Protein AF-A0A1H2UJ01-F1 (afdb_monomer)

Secondary structure (DSSP, 8-state):
---HHHH--HHHHHHHHHHTT----HHHHHHHHHHHHHTHHHHH-HHHHHHHHHHHTTT----HHHHHHHHHHHHHT-

pLDDT: mean 82.99, std 9.51, range [46.78, 93.06]

Nearest PDB structures (foldseek):
  6ryd-assembly2_E  TM=5.871E-01  e=6.568E+00  Arabidopsis thaliana
  6ryd-assembly1_B  TM=5.794E-01  e=8.200E+00  Arabidopsis thaliana

Organism: NCBI:txid1630

Structure (mmCIF, N/CA/C/O backbone):
data_AF-A0A1H2UJ01-F1
#
_entry.id   AF-A0A1H2UJ01-F1
#
loop_
_atom_site.group_PDB
_atom_site.id
_atom_site.type_symbol
_atom_site.label_atom_id
_atom_site.label_alt_id
_atom_site.label_comp_id
_atom_site.label_asym_id
_atom_site.label_entity_id
_atom_site.label_seq_id
_atom_site.pdbx_PDB_ins_code
_atom_site.Cartn_x
_atom_site.Cartn_y
_atom_site.Cartn_z
_atom_site.occupancy
_atom_site.B_iso_or_equiv
_atom_site.auth_seq_id
_atom_site.auth_comp_id
_atom_site.auth_asym_id
_atom_site.auth_atom_id
_atom_site.pdbx_PDB_model_num
ATOM 1 N N . MET A 1 1 ? -10.484 0.410 16.076 1.00 46.78 1 MET A N 1
ATOM 2 C CA . MET A 1 1 ? -9.086 0.436 15.600 1.00 46.78 1 MET A CA 1
ATOM 3 C C . MET A 1 1 ? -9.045 -0.587 14.481 1.00 46.78 1 MET A C 1
ATOM 5 O O . MET A 1 1 ? -9.294 -1.751 14.786 1.00 46.78 1 MET A O 1
ATOM 9 N N . ASN A 1 2 ? -8.952 -0.159 13.215 1.00 48.62 2 ASN A N 1
ATOM 10 C CA . ASN A 1 2 ? -9.164 -1.061 12.078 1.00 48.62 2 ASN A CA 1
ATOM 11 C C . ASN A 1 2 ? -8.060 -2.118 12.057 1.00 48.62 2 ASN A C 1
ATOM 13 O O . ASN A 1 2 ? -6.934 -1.857 11.645 1.00 48.62 2 ASN A O 1
ATOM 17 N N . SER A 1 3 ? -8.396 -3.317 12.536 1.00 56.78 3 SER A N 1
ATOM 18 C CA . SER A 1 3 ? -7.490 -4.475 12.586 1.00 56.78 3 SER A CA 1
ATOM 19 C C . SER A 1 3 ? -7.287 -5.118 11.212 1.00 56.78 3 SER A C 1
ATOM 21 O O . SER A 1 3 ? -6.449 -6.000 11.059 1.00 56.78 3 SER A O 1
ATOM 23 N N . TYR A 1 4 ? -8.014 -4.650 10.194 1.00 62.94 4 TYR A N 1
ATOM 24 C CA . TYR A 1 4 ? -8.024 -5.267 8.877 1.00 62.94 4 TYR A CA 1
ATOM 25 C C . TYR A 1 4 ? -6.653 -5.187 8.189 1.00 62.94 4 TYR A C 1
ATOM 27 O O . TYR A 1 4 ? -6.092 -6.214 7.827 1.00 62.94 4 TYR A O 1
ATOM 35 N N . ILE A 1 5 ? -6.025 -4.006 8.089 1.00 68.75 5 ILE A N 1
ATOM 36 C CA . ILE A 1 5 ? -4.763 -3.875 7.332 1.00 68.75 5 ILE A CA 1
ATOM 37 C C . ILE A 1 5 ? -3.561 -4.556 8.006 1.00 68.75 5 ILE A C 1
ATOM 39 O O . ILE A 1 5 ? -2.629 -4.975 7.320 1.00 68.75 5 ILE A O 1
ATOM 43 N N . SER A 1 6 ? -3.563 -4.692 9.339 1.00 67.25 6 SER A N 1
ATOM 44 C CA . SER A 1 6 ? -2.539 -5.477 10.043 1.00 67.25 6 SER A CA 1
ATOM 45 C C . SER A 1 6 ? -2.606 -6.955 9.657 1.00 67.25 6 SER A C 1
ATOM 47 O O . SER A 1 6 ? -1.563 -7.607 9.527 1.00 67.25 6 SER A O 1
ATOM 49 N N . GLU A 1 7 ? -3.817 -7.450 9.404 1.00 76.69 7 GLU A N 1
ATOM 50 C CA . GLU A 1 7 ? -4.112 -8.844 9.076 1.00 76.69 7 GLU A CA 1
ATOM 51 C C . GLU A 1 7 ? -4.082 -9.137 7.571 1.00 76.69 7 GLU A C 1
ATOM 53 O O . GLU A 1 7 ? -3.825 -10.283 7.210 1.00 76.69 7 GLU A O 1
ATOM 58 N N . VAL A 1 8 ? -4.225 -8.121 6.700 1.00 82.44 8 VAL A N 1
ATOM 59 C CA . VAL A 1 8 ? -4.126 -8.264 5.232 1.00 82.44 8 VAL A CA 1
ATOM 60 C C . VAL A 1 8 ? -2.861 -9.036 4.872 1.00 82.44 8 VAL A C 1
ATOM 62 O O . VAL A 1 8 ? -1.733 -8.603 5.149 1.00 82.44 8 VAL A O 1
ATOM 65 N N . ASN A 1 9 ? -3.040 -10.210 4.279 1.00 86.44 9 ASN A N 1
ATOM 66 C CA . ASN A 1 9 ? -1.928 -11.032 3.836 1.00 86.44 9 ASN A CA 1
ATOM 67 C C . ASN A 1 9 ? -1.448 -10.556 2.447 1.00 86.44 9 ASN A C 1
ATOM 69 O O . ASN A 1 9 ? -2.046 -9.685 1.815 1.00 86.44 9 ASN A O 1
ATOM 73 N N . TYR A 1 10 ? -0.320 -11.089 1.978 1.00 90.50 10 TYR A N 1
ATOM 74 C CA . TYR A 1 10 ? 0.237 -10.690 0.682 1.00 90.50 10 TYR A CA 1
ATOM 75 C C . TYR A 1 10 ? -0.691 -11.026 -0.497 1.00 90.50 10 TYR A C 1
ATOM 77 O O . TYR A 1 10 ? -0.764 -10.251 -1.445 1.00 90.50 10 TYR A O 1
ATOM 85 N N . HIS A 1 11 ? -1.408 -12.149 -0.430 1.00 90.88 11 HIS A N 1
ATOM 86 C CA . HIS A 1 11 ? -2.327 -12.575 -1.481 1.00 90.88 11 HIS A CA 1
ATOM 87 C C . HIS A 1 11 ? -3.509 -11.607 -1.613 1.00 90.88 11 HIS A C 1
ATOM 89 O O . HIS A 1 11 ? -3.732 -11.090 -2.704 1.00 90.88 11 HIS A O 1
ATOM 95 N N . ASP A 1 12 ? -4.169 -11.260 -0.506 1.00 89.00 12 ASP A N 1
ATOM 96 C CA . ASP A 1 12 ? -5.278 -10.297 -0.502 1.00 89.00 12 ASP A CA 1
ATOM 97 C C . ASP A 1 12 ? -4.816 -8.922 -1.013 1.00 89.00 12 ASP A C 1
ATOM 99 O O . ASP A 1 12 ? -5.520 -8.236 -1.755 1.00 89.00 12 ASP A O 1
ATOM 103 N N . PHE A 1 13 ? -3.599 -8.513 -0.633 1.00 91.00 13 PHE A N 1
ATOM 104 C CA . PHE A 1 13 ? -3.013 -7.261 -1.100 1.00 91.00 13 PHE A CA 1
ATOM 105 C C . PHE A 1 13 ? -2.744 -7.276 -2.609 1.00 91.00 13 PHE A C 1
ATOM 107 O O . PHE A 1 13 ? -3.048 -6.300 -3.293 1.00 91.00 13 PHE A O 1
ATOM 114 N N . HIS A 1 14 ? -2.214 -8.381 -3.134 1.00 93.06 14 HIS A N 1
ATOM 115 C CA . HIS A 1 14 ? -1.989 -8.559 -4.564 1.00 93.06 14 HIS A CA 1
ATOM 116 C C . HIS A 1 14 ? -3.308 -8.526 -5.350 1.00 93.06 14 HIS A C 1
ATOM 118 O O . HIS A 1 14 ? -3.422 -7.795 -6.334 1.00 93.06 14 HIS A O 1
ATOM 124 N N . GLU A 1 15 ? -4.344 -9.229 -4.884 1.00 92.06 15 GLU A N 1
ATOM 125 C CA . GLU A 1 15 ? -5.674 -9.165 -5.503 1.00 92.06 15 GLU A CA 1
ATOM 126 C C . GLU A 1 15 ? -6.241 -7.743 -5.489 1.00 92.06 15 GLU A C 1
ATOM 128 O O . GLU A 1 15 ? -6.815 -7.283 -6.478 1.00 92.06 15 GLU A O 1
ATOM 133 N N . LEU A 1 16 ? -6.042 -7.003 -4.395 1.00 90.25 16 LEU A N 1
ATOM 134 C CA . LEU A 1 16 ? -6.475 -5.616 -4.290 1.00 90.25 16 LEU A CA 1
ATOM 135 C C . LEU A 1 16 ? -5.768 -4.720 -5.314 1.00 90.25 16 LEU A C 1
ATOM 137 O O . LEU A 1 16 ? -6.429 -3.894 -5.945 1.00 90.25 16 LEU A O 1
ATOM 141 N N . LEU A 1 17 ? -4.462 -4.886 -5.523 1.00 90.38 17 LEU A N 1
ATOM 142 C CA . LEU A 1 17 ? -3.724 -4.149 -6.554 1.00 90.38 17 LEU A CA 1
ATOM 143 C C . LEU A 1 17 ? -4.261 -4.456 -7.956 1.00 90.38 17 LEU A C 1
ATOM 145 O O . LEU A 1 17 ? -4.575 -3.529 -8.707 1.00 90.38 17 LEU A O 1
ATOM 149 N N . MET A 1 18 ? -4.468 -5.738 -8.269 1.00 91.31 18 MET A N 1
ATOM 150 C CA . MET A 1 18 ? -4.999 -6.181 -9.562 1.00 91.31 18 MET A CA 1
ATOM 151 C C . MET A 1 18 ? -6.416 -5.652 -9.820 1.00 91.31 18 MET A C 1
ATOM 153 O O . MET A 1 18 ? -6.692 -5.143 -10.907 1.00 91.31 18 MET A O 1
ATOM 157 N N . ASN A 1 19 ? -7.286 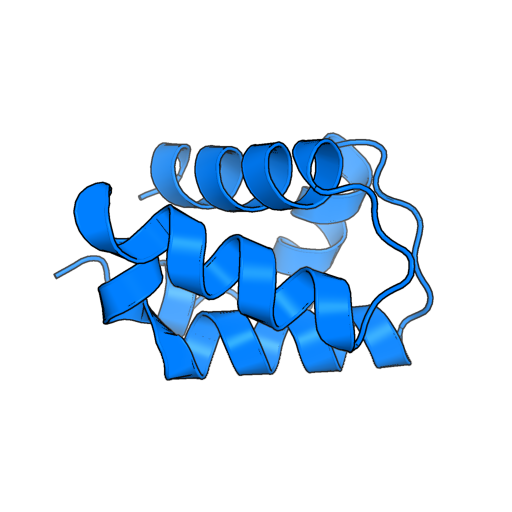-5.670 -8.806 1.00 90.88 19 ASN A N 1
ATOM 158 C CA . ASN A 1 19 ? -8.649 -5.127 -8.878 1.00 90.88 19 ASN A CA 1
ATOM 159 C C . ASN A 1 19 ? -8.689 -3.608 -9.102 1.00 90.88 19 ASN A C 1
ATOM 161 O O . ASN A 1 19 ? -9.689 -3.084 -9.587 1.00 90.88 19 ASN A O 1
ATOM 165 N N . ASN A 1 20 ? -7.619 -2.893 -8.743 1.00 86.75 20 ASN A N 1
ATOM 166 C CA . ASN A 1 20 ? -7.484 -1.454 -8.975 1.00 86.75 20 ASN A CA 1
ATOM 167 C C . ASN A 1 20 ? -6.616 -1.137 -10.208 1.00 86.75 20 ASN A C 1
ATOM 169 O O . ASN A 1 20 ? -6.251 0.021 -10.399 1.00 86.75 20 ASN A O 1
ATOM 173 N N . HIS A 1 21 ? -6.291 -2.136 -11.041 1.00 87.31 21 HIS A N 1
ATOM 174 C CA . HIS A 1 21 ? -5.420 -1.999 -12.217 1.00 87.31 21 HIS A CA 1
ATOM 175 C C . HIS A 1 21 ? -4.031 -1.412 -11.898 1.00 87.31 21 HIS A C 1
ATOM 177 O O . HIS A 1 21 ? -3.420 -0.738 -12.728 1.00 87.31 21 HIS A O 1
ATOM 183 N N . ILE A 1 22 ? -3.521 -1.664 -10.688 1.00 87.12 22 ILE A N 1
ATOM 184 C CA . ILE A 1 22 ? -2.191 -1.230 -10.256 1.00 87.12 22 ILE A CA 1
ATOM 185 C C . ILE A 1 22 ? -1.214 -2.370 -10.530 1.00 87.12 22 ILE A C 1
ATOM 187 O O . ILE A 1 22 ? -1.152 -3.345 -9.785 1.00 87.12 22 ILE A O 1
ATOM 191 N N . HIS A 1 23 ? -0.442 -2.236 -11.605 1.00 87.94 23 HIS A N 1
ATOM 192 C CA . HIS A 1 23 ? 0.570 -3.215 -11.992 1.00 87.94 23 HIS A CA 1
ATOM 193 C C . HIS A 1 23 ? 1.949 -2.771 -11.509 1.00 87.94 23 HIS A C 1
ATOM 195 O O . HIS A 1 23 ? 2.495 -1.780 -11.994 1.00 87.94 23 HIS A O 1
ATOM 201 N N . ILE A 1 24 ? 2.508 -3.511 -10.557 1.00 87.88 24 ILE A N 1
ATOM 202 C CA . ILE A 1 24 ? 3.835 -3.272 -9.986 1.00 87.88 24 ILE A CA 1
ATOM 203 C C . ILE A 1 24 ? 4.566 -4.596 -9.779 1.00 87.88 24 ILE A C 1
ATOM 205 O O . ILE A 1 24 ? 3.953 -5.661 -9.765 1.00 87.88 24 ILE A O 1
ATOM 209 N N . ASP A 1 25 ? 5.889 -4.542 -9.646 1.00 90.69 25 ASP A N 1
ATOM 210 C CA . ASP A 1 25 ? 6.671 -5.739 -9.356 1.00 90.69 25 ASP A CA 1
ATOM 211 C C . ASP A 1 25 ? 6.487 -6.211 -7.902 1.00 90.69 25 ASP A C 1
ATOM 213 O O . ASP A 1 25 ? 6.175 -5.435 -6.996 1.00 90.69 25 ASP A O 1
ATOM 217 N N . GLN A 1 26 ? 6.737 -7.500 -7.670 1.00 91.00 26 GLN A N 1
ATOM 218 C CA . GLN A 1 26 ? 6.577 -8.146 -6.365 1.00 91.00 26 GLN A CA 1
ATOM 219 C C . GLN A 1 26 ? 7.396 -7.483 -5.241 1.00 91.00 26 GLN A C 1
ATOM 221 O O . GLN A 1 26 ? 6.955 -7.451 -4.090 1.00 91.00 26 GLN A O 1
ATOM 226 N N . SER A 1 27 ? 8.588 -6.956 -5.543 1.00 90.75 27 SER A N 1
ATOM 227 C CA . SER A 1 27 ? 9.428 -6.281 -4.544 1.00 90.75 27 SER A CA 1
ATOM 228 C C . SER A 1 27 ? 8.761 -4.988 -4.079 1.00 90.75 27 SER A C 1
ATOM 230 O O . SER A 1 27 ? 8.694 -4.698 -2.878 1.00 90.75 27 SER A O 1
ATOM 232 N N . LEU A 1 28 ? 8.197 -4.235 -5.022 1.00 89.31 28 LEU A N 1
ATOM 233 C CA . LEU A 1 28 ? 7.438 -3.031 -4.739 1.00 89.31 28 LEU A CA 1
ATOM 234 C C . LEU A 1 28 ? 6.153 -3.344 -3.966 1.00 89.31 28 LEU A C 1
ATOM 236 O O . LEU A 1 28 ? 5.879 -2.663 -2.978 1.00 89.31 28 LEU A O 1
ATOM 240 N N . GLU A 1 29 ? 5.421 -4.401 -4.327 1.00 91.75 29 GLU A N 1
ATOM 241 C CA . GLU A 1 29 ? 4.229 -4.843 -3.586 1.00 91.75 29 GLU A CA 1
ATOM 242 C C . GLU A 1 29 ? 4.538 -5.110 -2.109 1.00 91.75 29 GLU A C 1
ATOM 244 O O . GLU A 1 29 ? 3.874 -4.575 -1.219 1.00 91.75 29 GLU A O 1
ATOM 249 N N . GLN A 1 30 ? 5.586 -5.889 -1.827 1.00 91.19 30 GLN A N 1
ATOM 250 C CA . GLN A 1 30 ? 5.979 -6.212 -0.453 1.00 91.19 30 GLN A CA 1
ATOM 251 C C . GLN A 1 30 ? 6.380 -4.966 0.341 1.00 91.19 30 GLN A C 1
ATOM 253 O O . GLN A 1 30 ? 6.019 -4.826 1.515 1.00 91.19 30 GLN A O 1
ATOM 258 N N . ARG A 1 31 ? 7.100 -4.032 -0.293 1.00 90.56 31 ARG A N 1
ATOM 259 C CA . ARG A 1 31 ? 7.469 -2.756 0.333 1.00 90.56 31 ARG A CA 1
ATOM 260 C C . ARG A 1 31 ? 6.239 -1.908 0.635 1.00 90.56 31 ARG A C 1
ATOM 262 O O . ARG A 1 31 ? 6.148 -1.378 1.741 1.00 90.56 31 ARG A O 1
ATOM 269 N N . LEU A 1 32 ? 5.293 -1.804 -0.300 1.00 89.38 32 LEU A N 1
ATOM 270 C CA . LEU A 1 32 ? 4.049 -1.066 -0.082 1.00 89.38 32 LEU A CA 1
ATOM 271 C C . LEU A 1 32 ? 3.243 -1.669 1.065 1.00 89.38 32 LEU A C 1
ATOM 273 O O . LEU A 1 32 ? 2.854 -0.937 1.973 1.00 89.38 32 LEU A O 1
ATOM 277 N N . LEU A 1 33 ? 3.058 -2.990 1.075 1.00 90.38 33 LEU A N 1
ATOM 278 C CA . LEU A 1 33 ? 2.341 -3.682 2.143 1.00 90.38 33 LEU A CA 1
ATOM 279 C C . LEU A 1 33 ? 2.996 -3.441 3.509 1.00 90.38 33 LEU A C 1
ATOM 281 O O . LEU A 1 33 ? 2.308 -3.127 4.477 1.00 90.38 33 LEU A O 1
ATOM 285 N N . SER A 1 34 ? 4.328 -3.516 3.587 1.00 89.25 34 SER A N 1
ATOM 286 C CA . SER A 1 34 ? 5.075 -3.222 4.816 1.00 89.25 34 SER A CA 1
ATOM 287 C C . SER A 1 34 ? 4.878 -1.777 5.284 1.00 89.25 34 SER A C 1
ATOM 289 O O . SER A 1 34 ? 4.630 -1.530 6.465 1.00 89.25 34 SER A O 1
ATOM 291 N N . VAL A 1 35 ? 4.931 -0.803 4.370 1.00 89.12 35 VAL A N 1
ATOM 292 C CA . VAL A 1 35 ? 4.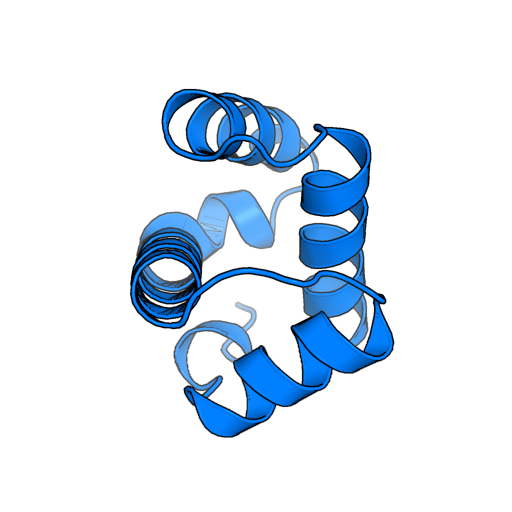683 0.605 4.709 1.00 89.12 35 VAL A CA 1
ATOM 293 C C . VAL A 1 35 ? 3.266 0.795 5.233 1.00 89.12 35 VAL A C 1
ATOM 295 O O . VAL A 1 35 ? 3.089 1.435 6.267 1.00 89.12 35 VAL A O 1
ATOM 298 N N . LEU A 1 36 ? 2.272 0.225 4.560 1.00 87.81 36 LEU A N 1
ATOM 299 C CA . LEU A 1 36 ? 0.874 0.308 4.969 1.00 87.81 36 LEU A CA 1
ATOM 300 C C . LEU A 1 36 ? 0.685 -0.290 6.374 1.00 87.81 36 LEU A C 1
ATOM 302 O O . LEU A 1 36 ? 0.174 0.387 7.265 1.00 87.81 36 LEU A O 1
ATOM 306 N N . LYS A 1 37 ? 1.215 -1.492 6.626 1.00 87.06 37 LYS A N 1
ATOM 307 C CA . LYS A 1 37 ? 1.160 -2.150 7.944 1.00 87.06 37 LYS A CA 1
ATOM 308 C C . LYS A 1 37 ? 1.860 -1.373 9.055 1.00 87.06 37 LYS A C 1
ATOM 310 O O . LYS A 1 37 ? 1.383 -1.363 10.182 1.00 87.06 37 LYS A O 1
ATOM 315 N N . ASN A 1 38 ? 2.962 -0.693 8.758 1.00 87.25 38 ASN A N 1
ATOM 316 C CA . ASN A 1 38 ? 3.679 0.112 9.751 1.00 87.25 38 ASN A CA 1
ATOM 317 C C . ASN A 1 38 ? 3.050 1.497 9.979 1.00 87.25 38 ASN A C 1
ATOM 319 O O . ASN A 1 38 ? 3.425 2.195 10.917 1.00 87.25 38 ASN A O 1
ATOM 323 N N . ASN A 1 39 ? 2.096 1.905 9.138 1.00 85.69 39 ASN A N 1
ATOM 324 C CA . ASN A 1 39 ? 1.476 3.228 9.174 1.00 85.69 39 ASN A CA 1
ATOM 325 C C . ASN A 1 39 ? -0.059 3.153 9.281 1.00 85.69 39 ASN A C 1
ATOM 327 O O . ASN A 1 39 ? -0.749 4.050 8.795 1.00 85.69 39 ASN A O 1
ATOM 331 N N . VAL A 1 40 ? -0.604 2.127 9.957 1.00 80.88 40 VAL A N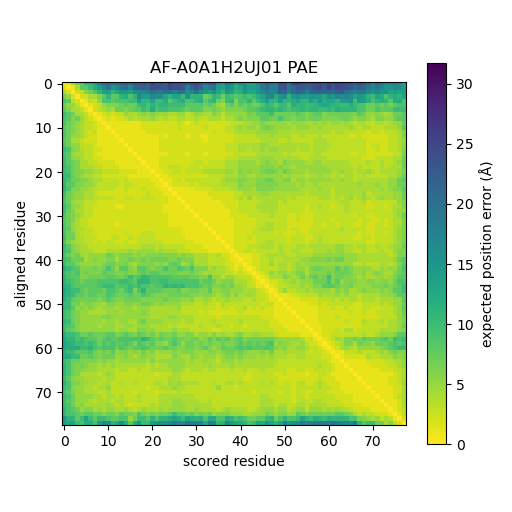 1
ATOM 332 C CA . VAL A 1 40 ? -2.062 1.921 10.133 1.00 80.88 40 VAL A CA 1
ATOM 333 C C . VAL A 1 40 ? -2.773 3.173 10.647 1.00 80.88 40 VAL A C 1
ATOM 335 O O . VAL A 1 40 ? -3.853 3.519 10.184 1.00 80.88 40 VAL A O 1
ATOM 338 N N . TYR A 1 41 ? -2.140 3.928 11.546 1.00 77.19 41 TYR A N 1
ATOM 339 C CA . TYR A 1 41 ? -2.714 5.175 12.050 1.00 77.19 41 TYR A CA 1
ATOM 340 C C . TYR A 1 41 ? -2.906 6.239 10.953 1.00 77.19 41 TYR A C 1
ATOM 342 O O . TYR A 1 41 ? -3.933 6.918 10.903 1.00 77.19 41 TYR A O 1
ATOM 350 N N . ALA A 1 42 ? -1.934 6.377 10.044 1.00 79.00 42 ALA A N 1
ATOM 351 C CA . ALA A 1 42 ? -2.040 7.294 8.911 1.00 79.00 42 ALA A CA 1
ATOM 352 C C . ALA A 1 42 ? -3.043 6.793 7.858 1.00 79.00 42 ALA A C 1
ATOM 354 O O . ALA A 1 42 ? -3.665 7.598 7.161 1.00 79.00 42 ALA A O 1
ATOM 355 N N . LEU A 1 43 ? -3.226 5.472 7.775 1.00 77.38 43 LEU A N 1
ATOM 356 C CA . LEU A 1 43 ? -4.265 4.835 6.974 1.00 77.38 43 LEU A CA 1
ATOM 357 C C . LEU A 1 43 ? -5.661 5.074 7.527 1.00 77.38 43 LEU A C 1
ATOM 359 O O . LEU A 1 43 ? -6.531 5.387 6.734 1.00 77.38 43 LEU A O 1
ATOM 363 N N . ASP A 1 44 ? -5.903 5.006 8.831 1.00 77.00 44 ASP A N 1
ATOM 364 C CA . ASP A 1 44 ? -7.255 5.184 9.388 1.00 77.00 44 ASP A CA 1
ATOM 365 C C . ASP A 1 44 ? -7.688 6.650 9.448 1.00 77.00 44 ASP A C 1
ATOM 367 O O . ASP A 1 44 ? -8.875 6.973 9.407 1.00 77.00 44 ASP A O 1
ATOM 371 N N . ASN A 1 45 ? -6.728 7.570 9.505 1.00 79.44 45 ASN A N 1
ATOM 372 C CA . ASN A 1 45 ? -7.018 8.979 9.701 1.00 79.44 45 ASN A CA 1
ATOM 373 C C . ASN A 1 45 ? -6.920 9.769 8.385 1.00 79.44 45 ASN A C 1
ATOM 375 O O . ASN A 1 45 ? -5.853 9.906 7.779 1.00 79.44 45 ASN A O 1
ATOM 379 N N . ALA A 1 46 ? -8.046 10.326 7.927 1.00 72.38 46 ALA A N 1
ATOM 380 C CA . ALA A 1 46 ? -8.111 11.130 6.704 1.00 72.38 46 ALA A CA 1
ATOM 381 C C . ALA A 1 46 ? -7.104 12.293 6.704 1.00 72.38 46 ALA A C 1
ATOM 383 O O . ALA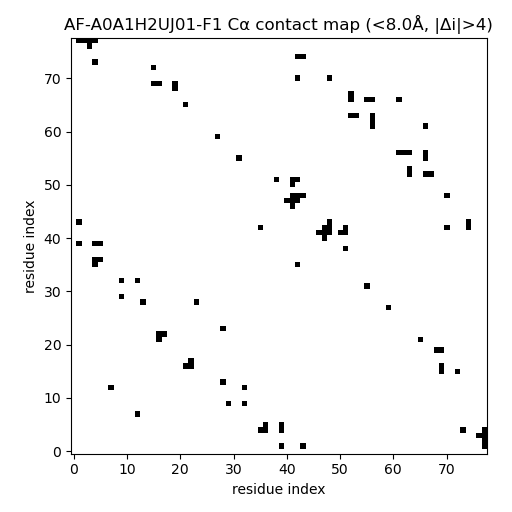 A 1 46 ? -6.454 12.527 5.683 1.00 72.38 46 ALA A O 1
ATOM 384 N N . THR A 1 47 ? -6.889 12.931 7.856 1.00 77.06 47 THR A N 1
ATOM 385 C CA . THR A 1 47 ? -5.940 14.037 8.029 1.00 77.06 47 THR A CA 1
ATOM 386 C C . THR A 1 47 ? -4.496 13.615 7.777 1.00 77.06 47 THR A C 1
ATOM 388 O O . THR A 1 47 ? -3.716 14.424 7.295 1.00 77.06 47 THR A O 1
ATOM 391 N N . TYR A 1 48 ? -4.121 12.361 8.041 1.00 79.19 48 TYR A N 1
ATOM 392 C CA . TYR A 1 48 ? -2.745 11.879 7.855 1.00 79.19 48 TYR A CA 1
ATOM 393 C C . TYR A 1 48 ? -2.528 11.122 6.539 1.00 79.19 48 TYR A C 1
ATOM 395 O O . TYR A 1 48 ? -1.384 10.908 6.135 1.00 79.19 48 TYR A O 1
ATOM 403 N N . SER A 1 49 ? -3.602 10.797 5.812 1.00 79.19 49 SER A N 1
ATOM 404 C CA . SER A 1 49 ? -3.516 10.093 4.525 1.00 79.19 49 SER A CA 1
ATOM 405 C C . SER A 1 49 ? -2.651 10.817 3.489 1.00 79.19 49 SER A C 1
ATOM 407 O O . SER A 1 49 ? -1.921 10.171 2.743 1.00 79.19 49 SER A O 1
ATOM 409 N N . PHE A 1 50 ? -2.641 12.157 3.476 1.00 83.50 50 PHE A N 1
ATOM 410 C CA . PHE A 1 50 ? -1.793 12.916 2.551 1.00 83.50 50 PHE A CA 1
ATOM 411 C C . PHE A 1 50 ? -0.293 12.719 2.829 1.00 83.50 50 PHE A C 1
ATOM 413 O O . PHE A 1 50 ? 0.508 12.758 1.894 1.00 83.50 50 PHE A O 1
ATOM 420 N N . VAL A 1 51 ? 0.095 12.530 4.099 1.00 84.88 51 VAL A N 1
ATOM 421 C CA . VAL A 1 51 ? 1.490 12.280 4.493 1.00 84.88 51 VAL A CA 1
ATOM 422 C C . VAL A 1 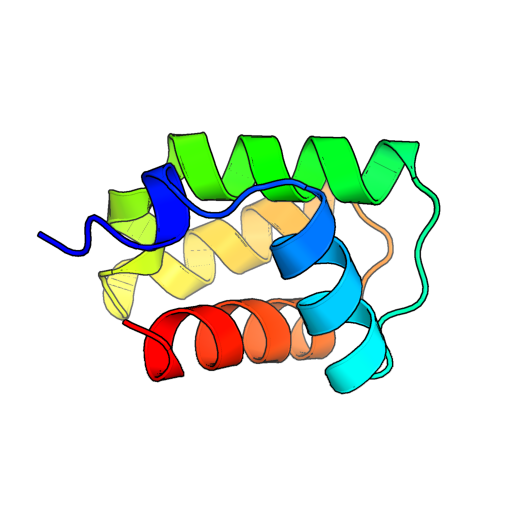51 ? 1.913 10.922 3.963 1.00 84.88 51 VAL A C 1
ATOM 424 O O . VAL A 1 51 ? 2.987 10.807 3.382 1.00 84.88 51 VAL A O 1
ATOM 427 N N . LEU A 1 52 ? 1.039 9.923 4.096 1.00 86.25 52 LEU A N 1
ATOM 428 C CA . LEU A 1 52 ? 1.273 8.581 3.583 1.00 86.25 52 LEU A CA 1
ATOM 429 C C . LEU A 1 52 ? 1.382 8.569 2.051 1.00 86.25 52 LEU A C 1
ATOM 431 O O . LEU A 1 52 ? 2.321 7.982 1.525 1.00 86.25 52 LEU A O 1
ATOM 435 N N . VAL A 1 53 ? 0.510 9.298 1.345 1.00 88.19 53 VAL A N 1
ATOM 436 C CA . VAL A 1 53 ? 0.600 9.467 -0.119 1.00 88.19 53 VAL A CA 1
ATOM 437 C C . VAL A 1 53 ? 1.934 10.101 -0.518 1.00 88.19 53 V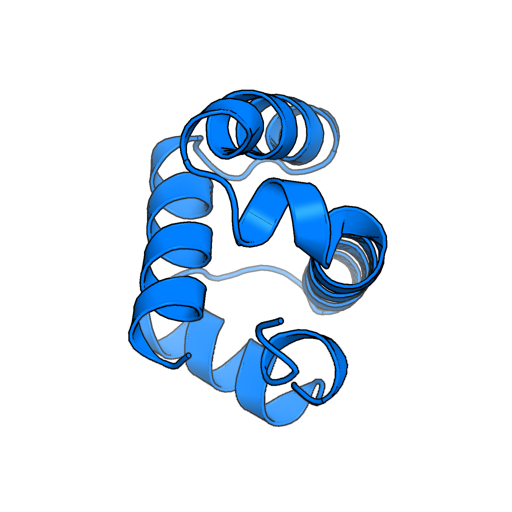AL A C 1
ATOM 439 O O . VAL A 1 53 ? 2.626 9.576 -1.385 1.00 88.19 53 VAL A O 1
ATOM 442 N N . LYS A 1 54 ? 2.333 11.201 0.140 1.00 86.44 54 LYS A N 1
ATOM 443 C CA . LYS A 1 54 ? 3.624 11.868 -0.116 1.00 86.44 54 LYS A CA 1
ATOM 444 C C . LYS A 1 54 ? 4.830 11.007 0.241 1.00 86.44 54 LYS A C 1
ATOM 446 O O . LYS A 1 54 ? 5.897 11.192 -0.331 1.00 86.44 54 LYS A O 1
ATOM 451 N N . TYR A 1 55 ? 4.701 10.152 1.247 1.00 86.25 55 TYR A N 1
ATOM 452 C CA . TYR A 1 55 ? 5.752 9.225 1.624 1.00 86.25 55 TYR A CA 1
ATOM 453 C C . TYR A 1 55 ? 5.900 8.165 0.532 1.00 86.25 55 TYR A C 1
ATOM 455 O O . TYR A 1 55 ? 6.990 8.032 -0.012 1.00 86.25 55 TYR A O 1
ATOM 463 N N . MET A 1 56 ? 4.803 7.506 0.145 1.00 87.31 56 MET A N 1
ATOM 464 C CA . MET A 1 56 ? 4.770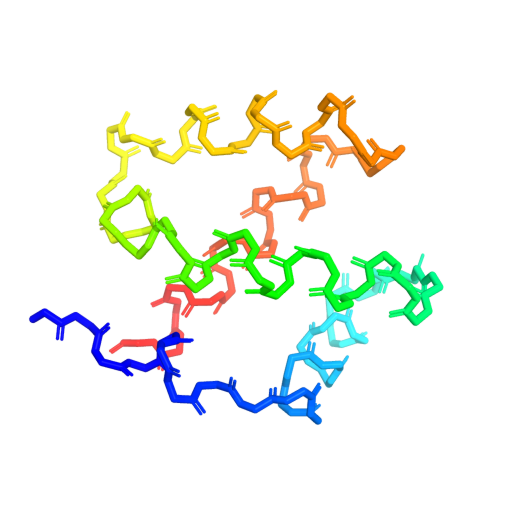 6.471 -0.896 1.00 87.31 56 MET A CA 1
ATOM 465 C C . MET A 1 56 ? 5.292 6.958 -2.246 1.00 87.31 56 MET A C 1
ATOM 467 O O . MET A 1 56 ? 6.144 6.299 -2.837 1.00 87.31 56 MET A O 1
ATOM 471 N N . SER A 1 57 ? 4.920 8.163 -2.677 1.00 87.75 57 SER A N 1
ATOM 472 C CA . SER A 1 57 ? 5.424 8.720 -3.939 1.00 87.75 57 SER A CA 1
ATOM 473 C C . SER A 1 57 ? 6.920 9.047 -3.954 1.00 87.75 57 SER A C 1
ATOM 475 O O . SER A 1 57 ? 7.471 9.298 -5.018 1.00 87.75 57 SER A O 1
ATOM 477 N N . LYS A 1 58 ? 7.620 9.022 -2.809 1.00 84.94 58 LYS A N 1
ATOM 478 C CA . LYS A 1 58 ? 9.086 9.187 -2.776 1.00 84.94 58 LYS A CA 1
ATOM 479 C C . LYS A 1 58 ? 9.862 7.907 -3.064 1.00 84.94 58 LYS A C 1
ATOM 481 O O . LYS A 1 58 ? 11.066 7.988 -3.289 1.00 84.94 58 LYS A O 1
ATOM 486 N N . PHE A 1 59 ? 9.230 6.740 -2.982 1.00 81.69 59 PHE A N 1
ATOM 487 C CA . PHE A 1 59 ? 9.920 5.456 -3.156 1.00 81.69 59 PHE A CA 1
ATOM 488 C C . PHE A 1 59 ? 9.231 4.515 -4.143 1.00 81.69 59 PHE A C 1
ATOM 490 O O . PHE A 1 59 ? 9.666 3.371 -4.282 1.00 81.69 59 PHE A O 1
ATOM 497 N N . THR A 1 60 ? 8.188 4.995 -4.820 1.00 80.75 60 THR A N 1
ATOM 498 C CA . THR A 1 60 ? 7.502 4.307 -5.912 1.00 80.75 60 THR A CA 1
ATOM 499 C C . THR A 1 60 ? 7.293 5.278 -7.064 1.00 80.75 60 THR A C 1
ATOM 501 O O . THR A 1 60 ? 6.941 6.427 -6.804 1.00 80.75 60 THR A O 1
ATOM 504 N N . ASP A 1 61 ? 7.357 4.794 -8.301 1.00 80.75 61 ASP A N 1
ATOM 505 C CA . ASP A 1 61 ? 6.961 5.569 -9.488 1.00 80.75 61 ASP A CA 1
ATOM 506 C C . ASP A 1 61 ? 5.432 5.616 -9.690 1.00 80.75 61 ASP A C 1
ATOM 508 O O . ASP A 1 61 ? 4.945 6.083 -10.717 1.00 80.75 61 ASP A O 1
ATOM 512 N N . LEU A 1 62 ? 4.651 5.129 -8.715 1.00 82.38 62 LEU A N 1
ATOM 513 C CA . LEU A 1 62 ? 3.195 5.195 -8.759 1.00 82.38 62 LEU A CA 1
ATOM 514 C C . LEU A 1 62 ? 2.713 6.642 -8.707 1.00 82.38 62 LEU A C 1
ATOM 516 O O . LEU A 1 62 ? 3.118 7.436 -7.853 1.00 82.38 62 LEU A O 1
ATOM 520 N N . GLU A 1 63 ? 1.750 6.950 -9.568 1.00 86.38 63 GLU A N 1
ATOM 521 C CA . GLU A 1 63 ? 1.047 8.221 -9.524 1.00 86.38 63 GLU A CA 1
ATOM 522 C C . GLU A 1 63 ? 0.333 8.402 -8.177 1.00 86.38 63 GLU A C 1
ATOM 524 O O . GLU A 1 63 ? -0.233 7.465 -7.603 1.00 86.38 63 GLU A O 1
ATOM 529 N N . ASN A 1 64 ? 0.300 9.641 -7.678 1.00 85.94 64 ASN A N 1
ATOM 530 C CA . ASN A 1 64 ? -0.367 9.958 -6.412 1.00 85.94 64 ASN A CA 1
ATOM 531 C C . ASN A 1 64 ? -1.840 9.515 -6.399 1.00 85.94 64 ASN A C 1
ATOM 533 O O . ASN A 1 64 ? -2.351 9.141 -5.343 1.00 85.94 64 ASN A O 1
ATOM 537 N N . ASP A 1 65 ? -2.516 9.542 -7.548 1.00 86.06 65 ASP A N 1
ATOM 538 C CA . ASP A 1 65 ? -3.911 9.116 -7.656 1.00 86.06 65 ASP A CA 1
ATOM 539 C C . ASP A 1 65 ? -4.062 7.588 -7.587 1.00 86.06 65 ASP A C 1
ATOM 541 O O . ASP A 1 65 ? -5.005 7.109 -6.952 1.00 86.06 65 ASP A O 1
ATOM 545 N N . CYS A 1 66 ? -3.089 6.813 -8.084 1.00 84.69 66 CYS A N 1
ATOM 546 C CA . CYS A 1 66 ? -3.024 5.365 -7.842 1.00 84.69 66 CYS A CA 1
ATOM 547 C C . CYS A 1 66 ? -2.877 5.065 -6.342 1.00 84.69 66 CYS A C 1
ATOM 549 O O . CYS A 1 66 ? -3.618 4.255 -5.785 1.00 84.69 66 CYS A O 1
ATOM 551 N N . ILE A 1 67 ? -1.978 5.776 -5.653 1.00 87.56 67 ILE A N 1
ATOM 552 C CA . ILE A 1 67 ? -1.747 5.601 -4.208 1.00 87.56 67 ILE A CA 1
ATOM 553 C C . ILE A 1 67 ? -2.998 5.982 -3.397 1.00 87.56 67 ILE A C 1
ATOM 555 O O . ILE A 1 67 ? -3.377 5.285 -2.453 1.00 87.56 67 ILE A O 1
ATOM 559 N N . ARG A 1 68 ? -3.680 7.072 -3.766 1.00 88.19 68 ARG A N 1
ATOM 560 C CA . ARG A 1 68 ? -4.947 7.482 -3.135 1.00 88.19 68 ARG A CA 1
ATOM 561 C C . ARG A 1 68 ? -6.057 6.461 -3.349 1.00 88.19 68 ARG A C 1
ATOM 563 O O . ARG A 1 68 ? -6.822 6.205 -2.417 1.00 88.19 68 ARG A O 1
ATOM 570 N N . THR A 1 69 ? -6.137 5.895 -4.550 1.00 87.38 69 THR A N 1
ATOM 571 C CA . THR A 1 69 ? -7.108 4.852 -4.900 1.00 87.38 69 THR A CA 1
ATOM 572 C C . THR A 1 69 ? -6.871 3.612 -4.049 1.00 87.38 69 THR A C 1
ATOM 574 O O . THR A 1 69 ? -7.789 3.162 -3.371 1.00 87.38 69 THR A O 1
ATOM 577 N N . LEU A 1 70 ? -5.619 3.156 -3.956 1.00 87.31 70 LEU A N 1
ATOM 578 C CA . LEU A 1 70 ? -5.195 2.056 -3.089 1.00 87.31 70 LEU A CA 1
ATOM 579 C C . LEU A 1 70 ? -5.600 2.275 -1.621 1.00 87.31 70 LEU A C 1
ATOM 581 O O . LEU A 1 70 ? -6.293 1.443 -1.037 1.00 87.31 70 LEU A O 1
ATOM 585 N N . ILE A 1 71 ? -5.229 3.419 -1.035 1.00 86.94 71 ILE A N 1
ATOM 586 C CA . ILE A 1 71 ? -5.568 3.770 0.357 1.00 86.94 71 ILE A CA 1
ATOM 587 C C . ILE A 1 71 ? -7.088 3.795 0.574 1.00 86.94 71 ILE A C 1
ATOM 589 O O . ILE A 1 71 ? -7.584 3.329 1.599 1.00 86.94 71 ILE A O 1
ATOM 593 N N . SER A 1 72 ? -7.842 4.327 -0.388 1.00 85.50 72 SER A N 1
ATOM 594 C CA . SER A 1 72 ? -9.303 4.399 -0.304 1.00 85.50 72 SER A CA 1
ATOM 595 C C . SER A 1 72 ? -9.956 3.020 -0.411 1.00 85.50 72 SER A C 1
ATOM 597 O O . SER A 1 72 ? -10.915 2.747 0.307 1.00 85.50 72 SER A O 1
ATOM 599 N N . SER A 1 73 ? -9.433 2.146 -1.272 1.00 84.44 73 SER A N 1
ATOM 600 C CA . SER A 1 73 ? -9.898 0.765 -1.435 1.00 84.44 73 SER A CA 1
ATOM 601 C C . SER A 1 73 ? -9.646 -0.063 -0.177 1.00 84.44 73 SER A C 1
ATOM 603 O O . SER A 1 73 ? -10.547 -0.765 0.272 1.00 84.44 73 SER A O 1
ATOM 605 N N . ILE A 1 74 ? -8.485 0.110 0.461 1.00 82.50 74 ILE A N 1
ATOM 606 C CA . ILE A 1 74 ? -8.173 -0.497 1.763 1.00 82.50 74 ILE A CA 1
ATOM 607 C C . ILE A 1 74 ? -9.179 -0.056 2.838 1.00 82.50 74 ILE A C 1
ATOM 609 O O . ILE A 1 74 ? -9.723 -0.891 3.556 1.00 82.50 74 ILE A O 1
ATOM 613 N N . ARG A 1 75 ? -9.476 1.248 2.922 1.00 77.50 75 ARG A N 1
ATOM 614 C CA . ARG A 1 75 ? -10.433 1.790 3.904 1.00 77.50 75 ARG A CA 1
ATOM 615 C C . ARG A 1 75 ? -11.854 1.276 3.718 1.00 77.50 75 ARG A C 1
ATOM 617 O O . ARG A 1 75 ? -12.552 1.110 4.702 1.00 77.50 75 ARG A O 1
ATOM 624 N N . LYS A 1 76 ? -12.300 1.070 2.475 1.00 74.50 76 LYS A N 1
ATOM 625 C CA . LYS A 1 76 ? -13.657 0.578 2.177 1.00 74.50 76 LYS A CA 1
ATOM 626 C C . LYS A 1 76 ? -13.872 -0.884 2.572 1.00 74.50 76 LYS A C 1
ATOM 628 O O . LYS A 1 76 ? -15.018 -1.302 2.674 1.00 74.50 76 LYS A O 1
ATOM 633 N N . GLN A 1 77 ? -12.793 -1.650 2.724 1.00 65.81 77 GLN A N 1
ATOM 634 C CA . GLN A 1 77 ? -12.841 -3.042 3.174 1.00 65.81 77 GLN A CA 1
ATOM 635 C C . GLN A 1 77 ? -12.745 -3.183 4.704 1.00 65.81 77 GLN A C 1
ATOM 637 O O . GLN A 1 77 ? -12.888 -4.293 5.207 1.00 65.81 77 GLN A O 1
ATOM 642 N N . SER A 1 78 ? -12.492 -2.082 5.428 1.00 58.44 78 SER A N 1
ATOM 643 C CA . SER A 1 78 ? -12.427 -2.017 6.898 1.00 58.44 78 SER A CA 1
ATOM 644 C C . SER A 1 78 ? -13.736 -1.493 7.485 1.00 58.44 78 SER A C 1
ATOM 646 O O . SER A 1 78 ? -14.122 -1.982 8.567 1.00 58.44 78 SER A O 1
#

Solvent-accessible surface area (backbone atoms only — not comparable to full-atom values): 4653 Å² total; per-residue (Å²): 127,80,63,50,63,73,64,58,46,72,65,61,50,50,53,53,32,56,77,67,72,52,87,75,54,72,70,56,51,55,52,51,53,50,52,50,48,76,34,49,69,33,68,74,32,77,88,37,36,62,56,51,40,58,52,51,49,74,81,40,95,58,52,64,66,57,51,48,48,51,56,51,54,56,55,74,75,95

Radius of gyration: 11.21 Å; Cα contacts (8 Å, |Δi|>4): 56; chains: 1; bounding box: 24×27×28 Å

Foldseek 3Di:
DPCQLLVDDLVNQVVLCVVLVNDDDPVLSVVLSVLCNVPVVLLQDPVNVVVSLVVSVVPDVDDSVSSVSSSVSSNVVD

Sequen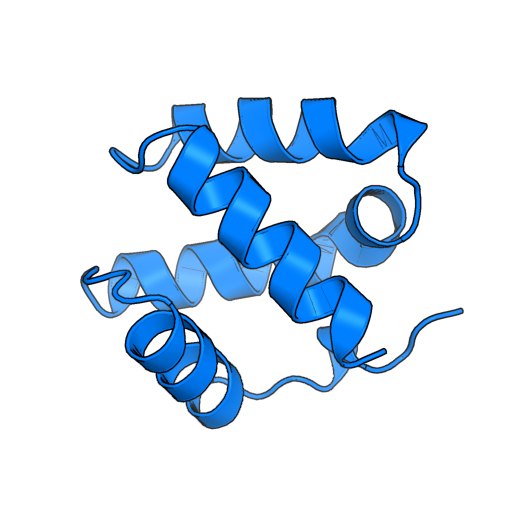ce (78 aa):
MNSYISEVNYHDFHELLMNNHIHIDQSLEQRLLSVLKNNVYALDNATYSFVLVKYMSKFTDLENDCIRTLISSIR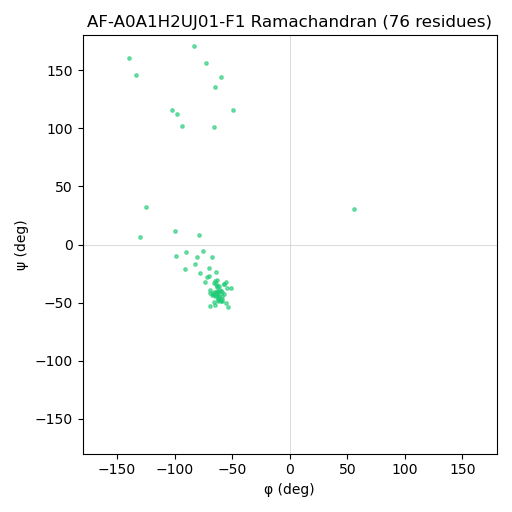KQS

Mean predicted aligned error: 4.94 Å